Protein AF-A0A1H7JRL6-F1 (afdb_monomer_lite)

InterPro domains:
  IPR046493 Protein 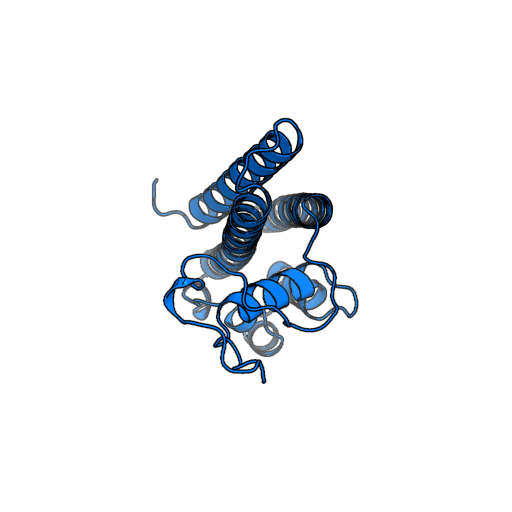of unknown function DUF6586 [PF20227] (1-172)

pLDDT: mean 85.77, std 17.77, range [39.66, 98.62]

Organism: NCBI:txid1429083

Foldseek 3Di:
DCDQLVNQLVVLLVQLVVLLVVLVVCVVPPDPCSVVSNVVSLLSNLVSLQSNLLSLLLNVCVLVVHPLSPPPGNPSRQDPVVCVVPPDPLSVVSNCLCPDPPHLNVVSRVVNVVVVDPDDDDPDDDDPPVVPPPDPPPDPDDDDRDDSVSSVVSSVVSVVSSVVVVVVSVVD

Sequence (172 aa):
MANEPYTRTNQKMYFAGLVLEQWRQSEAKPAPNQPALEQSLREAALFHLHGAALALGQEIASYYRLPIATADRVSSLVSKHNLEQHPGAELAELVEILYAEDSWLKALVTHYEALQRPVQPSALNKIDPAVQLIGRSSEQEDAAPLARETLSEWREQLKQLIMRLREGLNEW

Radius of gyration: 18.56 Å; chains: 1; bounding box: 61×32×49 Å

Secondary structure (DSSP, 8-state):
-TT-HHHHHHHHHHHHHHHHHHHHHHHHS--TTHHHHHHHHHHHHHHHHHHHHHHHHHHHHHHTT-GGGG-SSHHHHS-HHHHHHS--HHHHHHHHHHHSTT-HHHHHHHHHHHTTS-----------GGGTTS-----S-SPPPPPHHHHHHHHHHHHHHHHHHHHHHH--

Structure (mmCIF, N/CA/C/O backbone):
data_AF-A0A1H7JRL6-F1
#
_entry.id   AF-A0A1H7JRL6-F1
#
loop_
_atom_site.group_PDB
_atom_site.id
_atom_site.type_symbol
_atom_site.label_atom_id
_atom_site.label_alt_id
_atom_site.label_comp_id
_atom_site.label_asym_id
_atom_site.label_entity_id
_atom_site.label_seq_id
_atom_site.pdbx_PDB_ins_code
_atom_site.Cartn_x
_atom_site.Cartn_y
_atom_site.Cartn_z
_atom_site.occupancy
_atom_site.B_iso_or_equiv
_atom_site.auth_seq_id
_atom_site.auth_comp_id
_atom_site.auth_asym_id
_atom_site.auth_atom_id
_atom_site.pdbx_PDB_model_num
ATOM 1 N N . MET A 1 1 ? 16.024 17.332 -0.093 1.00 42.62 1 MET A N 1
ATOM 2 C CA . MET A 1 1 ? 15.812 16.039 0.593 1.00 42.62 1 MET A CA 1
ATOM 3 C C . MET A 1 1 ? 14.332 15.700 0.844 1.00 42.62 1 MET A C 1
ATOM 5 O O . MET A 1 1 ? 14.049 14.542 1.076 1.00 42.62 1 MET A O 1
ATOM 9 N N . ALA A 1 2 ? 13.364 16.632 0.761 1.00 46.91 2 ALA A N 1
ATOM 10 C CA . ALA A 1 2 ? 11.939 16.345 1.041 1.00 46.91 2 ALA A CA 1
ATOM 11 C C . ALA A 1 2 ? 11.106 15.785 -0.144 1.00 46.91 2 ALA A C 1
ATOM 13 O O . ALA A 1 2 ? 9.914 15.551 0.023 1.00 46.91 2 ALA A O 1
ATOM 14 N N . ASN A 1 3 ? 11.708 15.574 -1.323 1.00 53.50 3 ASN A N 1
ATOM 15 C CA . ASN A 1 3 ? 10.985 15.264 -2.569 1.00 53.50 3 ASN A CA 1
ATOM 16 C C . ASN A 1 3 ? 11.417 13.949 -3.238 1.00 53.50 3 ASN A C 1
ATOM 18 O O . ASN A 1 3 ? 11.058 13.711 -4.388 1.00 53.50 3 ASN A O 1
ATOM 22 N N . GLU A 1 4 ? 12.198 13.100 -2.569 1.00 67.69 4 GLU A N 1
ATOM 23 C CA . GLU A 1 4 ? 12.584 11.818 -3.164 1.00 67.69 4 GLU A CA 1
ATOM 24 C C . GLU A 1 4 ? 11.443 10.797 -3.008 1.00 67.69 4 GLU A C 1
ATOM 26 O O . GLU A 1 4 ? 10.914 10.658 -1.900 1.00 67.69 4 GLU A O 1
ATOM 31 N N . PRO A 1 5 ? 11.052 10.076 -4.078 1.00 65.31 5 PRO A N 1
ATOM 32 C CA . PRO A 1 5 ? 9.924 9.139 -4.063 1.00 65.31 5 PRO A CA 1
ATOM 33 C C . PRO A 1 5 ? 9.951 8.143 -2.892 1.00 65.31 5 PRO A C 1
ATOM 35 O O . PRO A 1 5 ? 8.926 7.923 -2.243 1.00 65.31 5 PRO A O 1
ATOM 38 N N . TYR A 1 6 ? 11.139 7.654 -2.520 1.00 79.06 6 TYR A N 1
ATOM 39 C CA . TYR A 1 6 ? 11.320 6.731 -1.395 1.00 79.06 6 TYR A CA 1
ATOM 40 C C . TYR A 1 6 ? 10.897 7.310 -0.037 1.00 79.06 6 TYR A C 1
ATOM 42 O O . TYR A 1 6 ? 10.460 6.575 0.858 1.00 79.06 6 TYR A O 1
ATOM 50 N N . THR A 1 7 ? 10.981 8.636 0.125 1.00 84.75 7 THR A N 1
ATOM 51 C CA . THR A 1 7 ? 10.567 9.335 1.349 1.00 84.75 7 THR A CA 1
ATOM 52 C C . THR A 1 7 ? 9.060 9.206 1.547 1.00 84.75 7 THR A C 1
ATOM 54 O O . THR A 1 7 ? 8.596 9.027 2.676 1.00 84.75 7 THR A O 1
ATOM 57 N N . ARG A 1 8 ? 8.280 9.216 0.458 1.00 93.25 8 ARG A N 1
ATOM 58 C CA . ARG A 1 8 ? 6.820 9.095 0.522 1.00 93.25 8 ARG A CA 1
ATOM 59 C C . ARG A 1 8 ? 6.376 7.675 0.861 1.00 93.25 8 ARG A C 1
ATOM 61 O O . ARG A 1 8 ? 5.493 7.518 1.708 1.00 93.25 8 ARG A O 1
ATOM 68 N N . THR A 1 9 ? 7.023 6.661 0.286 1.00 96.00 9 THR A N 1
ATOM 69 C CA . THR A 1 9 ? 6.814 5.248 0.647 1.00 96.00 9 THR A CA 1
ATOM 70 C C . THR A 1 9 ? 7.048 5.039 2.146 1.00 96.00 9 THR A C 1
ATOM 72 O O . THR A 1 9 ? 6.171 4.544 2.857 1.00 96.00 9 THR A O 1
ATOM 75 N N . ASN A 1 10 ? 8.183 5.521 2.665 1.00 95.69 10 ASN A N 1
ATOM 76 C CA . ASN A 1 10 ? 8.537 5.390 4.081 1.00 95.69 10 ASN A CA 1
ATOM 77 C C . ASN A 1 10 ? 7.555 6.129 5.000 1.00 95.69 10 ASN A C 1
ATOM 79 O O . ASN A 1 10 ? 7.121 5.583 6.015 1.00 95.69 10 ASN A O 1
ATOM 83 N N . GLN A 1 11 ? 7.163 7.352 4.634 1.00 96.81 11 GLN A N 1
ATOM 84 C CA . GLN A 1 11 ? 6.199 8.139 5.400 1.00 96.81 11 GLN A CA 1
ATOM 85 C C . GLN A 1 11 ? 4.843 7.427 5.508 1.00 96.81 11 GLN A C 1
ATOM 87 O O . GLN A 1 11 ? 4.264 7.357 6.593 1.00 96.81 11 GLN A O 1
ATOM 92 N N . LYS A 1 12 ? 4.336 6.864 4.404 1.00 97.88 12 LYS A N 1
ATOM 93 C CA . LYS A 1 12 ? 3.066 6.125 4.403 1.00 97.88 12 LYS A CA 1
ATOM 94 C C . LYS A 1 12 ? 3.143 4.851 5.248 1.00 97.88 12 LYS A C 1
ATOM 96 O O . LYS A 1 12 ? 2.229 4.608 6.035 1.00 97.88 12 LYS A O 1
ATOM 101 N N . MET A 1 13 ? 4.252 4.113 5.177 1.00 98.06 13 MET A N 1
ATOM 102 C CA . MET A 1 13 ? 4.496 2.943 6.034 1.00 98.06 13 MET A CA 1
ATOM 103 C C . MET A 1 13 ? 4.567 3.291 7.525 1.00 98.06 13 MET A C 1
ATOM 105 O O . MET A 1 13 ? 4.069 2.535 8.369 1.00 98.06 13 MET A O 1
ATOM 109 N N . TYR A 1 14 ? 5.167 4.437 7.854 1.00 98.19 14 TYR A N 1
ATOM 110 C CA . TYR A 1 14 ? 5.219 4.952 9.218 1.00 98.19 14 TYR A CA 1
ATOM 111 C C . TYR A 1 14 ? 3.819 5.306 9.734 1.00 98.19 14 TYR A C 1
ATOM 113 O O . TYR A 1 14 ? 3.416 4.816 10.788 1.00 98.19 14 TYR A O 1
ATOM 121 N N . PHE A 1 15 ? 3.037 6.070 8.965 1.00 98.62 15 PHE A N 1
ATOM 122 C CA . PHE A 1 15 ? 1.673 6.445 9.353 1.00 98.62 15 PHE A CA 1
ATOM 123 C C . PHE A 1 15 ? 0.732 5.244 9.477 1.00 98.62 15 PHE A C 1
ATOM 125 O O . PHE A 1 15 ? -0.030 5.182 10.438 1.00 98.62 15 PHE A O 1
ATOM 132 N N . ALA A 1 16 ? 0.834 4.250 8.588 1.00 98.62 16 ALA A N 1
ATOM 133 C CA . ALA A 1 16 ? 0.093 2.998 8.741 1.00 98.62 16 ALA A CA 1
ATOM 134 C C . ALA A 1 16 ? 0.410 2.313 10.084 1.00 98.62 16 ALA A C 1
ATOM 136 O O . ALA A 1 16 ? -0.491 1.828 10.762 1.00 98.62 16 ALA A O 1
ATOM 137 N N . GLY A 1 17 ? 1.682 2.321 10.501 1.00 98.38 17 GLY A N 1
ATOM 138 C CA . GLY A 1 17 ? 2.096 1.790 11.801 1.00 98.38 17 GLY A CA 1
ATOM 139 C C . GLY A 1 17 ? 1.503 2.558 12.984 1.00 98.38 17 GLY A C 1
ATOM 140 O O . GLY A 1 17 ? 1.016 1.935 13.922 1.00 98.38 17 GLY A O 1
ATOM 141 N N . LEU A 1 18 ? 1.493 3.895 12.926 1.00 98.62 18 LEU A N 1
ATOM 142 C CA . LEU A 1 18 ? 0.889 4.726 13.975 1.00 98.62 18 LEU A CA 1
ATOM 143 C C . LEU A 1 18 ? -0.606 4.441 14.147 1.00 98.62 18 LEU A C 1
ATOM 145 O O . LEU A 1 18 ? -1.070 4.297 15.274 1.00 98.62 18 LEU A O 1
ATOM 149 N N . VAL A 1 19 ? -1.351 4.339 13.044 1.00 98.44 19 VAL A N 1
ATOM 150 C CA . VAL A 1 19 ? -2.797 4.081 13.087 1.00 98.44 19 VAL A CA 1
ATOM 151 C C . VAL A 1 19 ? -3.101 2.688 13.641 1.00 98.44 19 VAL A C 1
ATOM 153 O O . VAL A 1 19 ? -3.970 2.549 14.498 1.00 98.44 19 VAL A O 1
ATOM 156 N N . LEU A 1 20 ? -2.365 1.658 13.209 1.00 98.38 20 LEU A N 1
ATOM 157 C CA . LEU A 1 20 ? -2.549 0.294 13.722 1.00 98.38 20 LEU A CA 1
ATOM 158 C C . LEU A 1 20 ? -2.228 0.185 15.217 1.00 98.38 20 LEU A C 1
ATOM 160 O O . LEU A 1 20 ? -2.900 -0.549 15.940 1.00 98.38 20 LEU A O 1
ATOM 164 N N . GLU A 1 21 ? -1.232 0.933 15.690 1.00 98.00 21 GLU A N 1
ATOM 165 C CA . GLU A 1 21 ? -0.907 1.002 17.113 1.00 98.00 21 GLU A CA 1
ATOM 166 C C . GLU A 1 21 ? -1.999 1.729 17.911 1.00 98.00 21 GLU A C 1
ATOM 168 O O . GLU A 1 21 ? -2.394 1.256 18.974 1.00 98.00 21 GLU A O 1
ATOM 173 N N . GLN A 1 22 ? -2.552 2.827 17.387 1.00 97.00 22 GLN A N 1
ATOM 174 C CA . GLN A 1 22 ? -3.697 3.505 18.008 1.00 97.00 22 GLN A CA 1
ATOM 175 C C . GLN A 1 22 ? -4.926 2.594 18.095 1.00 97.00 22 GLN A C 1
ATOM 177 O O . GLN A 1 22 ? -5.602 2.584 19.121 1.00 97.00 22 GLN A O 1
ATOM 182 N N . TRP A 1 23 ? -5.181 1.786 17.064 1.00 97.00 23 TRP A N 1
ATOM 183 C CA . TRP A 1 23 ? -6.263 0.800 17.079 1.00 97.00 23 TRP A CA 1
ATOM 184 C C . TRP A 1 23 ? -6.026 -0.277 18.140 1.00 97.00 23 TRP A C 1
ATOM 186 O O . TRP A 1 23 ? -6.886 -0.535 18.976 1.00 97.00 23 TRP A O 1
ATOM 196 N N . ARG A 1 24 ? -4.814 -0.826 18.224 1.00 96.38 24 ARG A N 1
ATOM 197 C CA . ARG A 1 24 ? -4.468 -1.781 19.287 1.00 96.38 24 ARG A CA 1
ATOM 198 C C . ARG A 1 24 ? -4.688 -1.191 20.690 1.00 96.38 24 ARG A C 1
ATOM 200 O O . ARG A 1 24 ? -5.100 -1.888 21.614 1.00 96.38 24 ARG A O 1
ATOM 207 N N . GLN A 1 25 ? -4.402 0.099 20.873 1.00 94.56 25 GLN A N 1
ATOM 208 C CA . GLN A 1 25 ? -4.621 0.791 22.144 1.00 94.56 25 GLN A CA 1
ATOM 209 C C . GLN A 1 25 ? -6.107 1.034 22.441 1.00 94.56 25 GLN A C 1
ATOM 211 O O . GLN A 1 25 ? -6.500 0.933 23.606 1.00 94.56 25 GLN A O 1
ATOM 216 N N . SER A 1 26 ? -6.930 1.331 21.428 1.00 92.88 26 SER A N 1
ATOM 217 C CA . SER A 1 26 ? -8.375 1.511 21.612 1.00 92.88 26 SER A CA 1
ATOM 218 C C . SER A 1 26 ? -9.073 0.205 21.985 1.00 92.88 26 SER A C 1
ATOM 220 O O . SER A 1 26 ? -10.019 0.226 22.766 1.00 92.88 26 SER A O 1
ATOM 222 N N . GLU A 1 27 ? -8.591 -0.941 21.502 1.00 91.56 27 GLU A N 1
ATOM 223 C CA . GLU A 1 27 ? -9.083 -2.267 2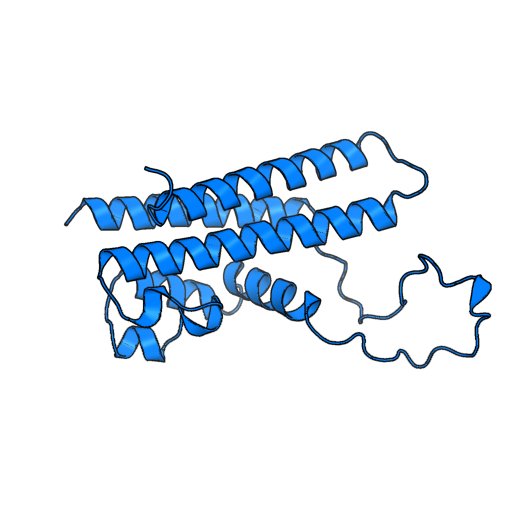1.912 1.00 91.56 27 GLU A CA 1
ATOM 224 C C . GLU A 1 27 ? -8.817 -2.546 23.402 1.00 91.56 27 GLU A C 1
ATOM 226 O O . GLU A 1 27 ? -9.649 -3.130 24.094 1.00 91.56 27 GLU A O 1
ATOM 231 N N . ALA A 1 28 ? -7.681 -2.080 23.932 1.00 90.31 28 ALA A N 1
ATOM 232 C CA . ALA A 1 28 ? -7.310 -2.276 25.335 1.00 90.31 28 ALA A CA 1
ATOM 233 C C . ALA A 1 28 ? -8.076 -1.366 26.316 1.00 90.31 28 ALA A C 1
ATOM 235 O O . ALA A 1 28 ? -8.116 -1.650 27.515 1.00 90.31 28 ALA A O 1
ATOM 236 N N . LYS A 1 29 ? -8.648 -0.252 25.839 1.00 87.81 29 LYS A N 1
ATOM 237 C CA . LYS A 1 29 ? -9.401 0.718 26.653 1.00 87.81 29 LYS A CA 1
ATOM 238 C C . LYS A 1 29 ? -10.679 1.154 25.923 1.00 87.81 29 LYS A C 1
ATOM 240 O O . LYS A 1 29 ? -10.691 2.239 25.339 1.00 87.81 29 LYS A O 1
ATOM 245 N N . PRO A 1 30 ? -11.753 0.345 25.980 1.00 79.25 30 PRO A N 1
ATOM 246 C CA . PRO A 1 30 ? -12.979 0.629 25.247 1.00 79.25 30 PRO A CA 1
ATOM 247 C C . PRO A 1 30 ? -13.618 1.958 25.669 1.00 79.25 30 PRO A C 1
ATOM 249 O O . PRO A 1 30 ? -13.829 2.213 26.857 1.00 79.25 30 PRO A O 1
ATOM 252 N N . ALA A 1 31 ? -13.945 2.796 24.686 1.00 80.50 31 ALA A N 1
ATOM 253 C CA . ALA A 1 31 ? -14.643 4.068 24.880 1.00 80.50 31 ALA A CA 1
ATOM 254 C C . ALA A 1 31 ? -16.128 3.964 24.458 1.00 80.50 31 ALA A C 1
ATOM 256 O O . ALA A 1 31 ? -16.484 3.071 23.692 1.00 80.50 31 ALA A O 1
ATOM 257 N N . PRO A 1 32 ? -17.016 4.894 24.867 1.00 79.31 32 PRO A N 1
ATOM 258 C CA . PRO A 1 32 ? -18.435 4.864 24.477 1.00 79.31 32 PRO A CA 1
ATOM 259 C C . PRO A 1 32 ? -18.678 4.839 22.956 1.00 79.31 32 PRO A C 1
ATOM 261 O O . PRO A 1 32 ? -19.652 4.255 22.496 1.00 79.31 32 PRO A O 1
ATOM 264 N N . ASN A 1 33 ? -17.762 5.420 22.171 1.00 83.75 33 ASN A N 1
ATOM 265 C CA . ASN A 1 33 ? -17.829 5.478 20.705 1.00 83.75 33 ASN A CA 1
ATOM 266 C C . ASN A 1 33 ? -16.916 4.441 20.019 1.00 83.75 33 ASN A C 1
ATOM 268 O O . ASN A 1 33 ? -16.484 4.661 18.885 1.00 83.75 33 ASN A O 1
ATOM 272 N N . GLN A 1 34 ? -16.608 3.326 20.694 1.00 86.00 34 GLN A N 1
ATOM 273 C CA . GLN A 1 34 ? -15.672 2.301 20.217 1.00 86.00 34 GLN A CA 1
ATOM 274 C C . GLN A 1 34 ? -15.909 1.865 18.755 1.00 86.00 34 GLN A C 1
ATOM 276 O O . GLN A 1 34 ? -14.949 1.893 17.987 1.00 86.00 34 GLN A O 1
ATOM 281 N N . PRO A 1 35 ? -17.143 1.561 18.297 1.00 87.25 35 PRO A N 1
ATOM 282 C CA . PRO A 1 35 ? -17.345 1.079 16.927 1.00 87.25 35 PRO A CA 1
ATOM 283 C C . PRO A 1 35 ? -17.023 2.127 15.851 1.00 87.25 35 PRO A C 1
ATOM 285 O O . PRO A 1 35 ? -16.527 1.786 14.779 1.00 87.25 35 PRO A O 1
ATOM 288 N N . ALA A 1 36 ? -17.301 3.406 16.125 1.00 87.38 36 ALA A N 1
ATOM 289 C CA . ALA A 1 36 ? -16.990 4.497 15.203 1.00 87.38 36 ALA A CA 1
ATOM 290 C C . ALA A 1 36 ? -15.480 4.783 15.164 1.00 87.38 36 ALA A C 1
ATOM 292 O O . ALA A 1 36 ? -14.930 5.069 14.102 1.00 87.38 36 ALA A O 1
ATOM 293 N N . LEU A 1 37 ? -14.808 4.665 16.314 1.00 90.62 37 LEU A N 1
ATOM 294 C CA . LEU A 1 37 ? -13.355 4.786 16.411 1.00 90.62 37 LEU A CA 1
ATOM 295 C C . LEU A 1 37 ? -12.638 3.643 15.677 1.00 90.62 37 LEU A C 1
ATOM 297 O O . LEU A 1 37 ? -11.709 3.892 14.921 1.00 90.62 37 LEU A O 1
ATOM 301 N N . GLU A 1 38 ? -13.084 2.399 15.844 1.00 91.88 38 GLU A N 1
ATOM 302 C CA . GLU A 1 38 ? -12.520 1.253 15.120 1.00 91.88 38 GLU A CA 1
ATOM 303 C C . GLU A 1 38 ? -12.700 1.392 13.607 1.00 91.88 38 GLU A C 1
ATOM 305 O O . GLU A 1 38 ? -11.766 1.138 12.848 1.00 91.88 38 GLU A O 1
ATOM 310 N N . GLN A 1 39 ? -13.877 1.836 13.151 1.00 93.06 39 GLN A N 1
ATOM 311 C CA . GLN A 1 39 ? -14.112 2.063 11.727 1.00 93.06 39 GLN A CA 1
ATOM 312 C C . GLN A 1 39 ? -13.205 3.163 11.161 1.00 93.06 39 GLN A C 1
ATOM 314 O O . GLN A 1 39 ? -12.619 2.969 10.097 1.00 93.06 39 GLN A O 1
ATOM 319 N N . SER A 1 40 ? -13.035 4.286 11.866 1.00 94.62 40 SER A N 1
ATOM 320 C CA . SER A 1 40 ? -12.172 5.371 11.384 1.00 94.62 40 SER A CA 1
ATOM 321 C C . SER A 1 40 ? -10.697 4.962 11.335 1.00 94.62 40 SER A C 1
ATOM 323 O O . SER A 1 40 ? -10.000 5.273 10.369 1.00 94.62 40 SER A O 1
ATOM 325 N N . LEU A 1 41 ? -10.224 4.202 12.328 1.00 97.06 41 LEU A N 1
ATOM 326 C CA . LEU A 1 41 ? -8.860 3.671 12.353 1.00 97.06 41 LEU A CA 1
ATOM 327 C C . LEU A 1 41 ? -8.640 2.619 11.258 1.00 97.06 41 LEU A C 1
ATOM 329 O O . LEU A 1 41 ? -7.586 2.616 10.620 1.00 97.06 41 LEU A O 1
ATOM 333 N N . ARG A 1 42 ? -9.640 1.778 10.973 1.00 96.75 42 ARG A N 1
ATOM 334 C CA . ARG A 1 42 ? -9.613 0.828 9.852 1.00 96.75 42 ARG A CA 1
ATOM 335 C C . ARG A 1 42 ? -9.449 1.535 8.511 1.00 96.75 42 ARG A C 1
ATOM 337 O O . ARG A 1 42 ? -8.565 1.177 7.733 1.00 96.75 42 ARG A O 1
ATOM 344 N N . GLU A 1 43 ? -10.271 2.544 8.247 1.00 97.31 43 GLU A N 1
ATOM 345 C CA . GLU A 1 43 ? -10.206 3.321 7.006 1.00 97.31 43 GLU A CA 1
ATOM 346 C C . GLU A 1 43 ? -8.882 4.080 6.877 1.00 97.31 43 GLU A C 1
ATOM 348 O O . GLU A 1 43 ? -8.257 4.062 5.815 1.00 97.31 43 GLU A O 1
ATOM 353 N N . ALA A 1 44 ? -8.396 4.682 7.967 1.00 98.19 44 ALA A N 1
ATOM 354 C CA . ALA A 1 44 ? -7.107 5.363 7.984 1.00 98.19 44 ALA A CA 1
ATOM 355 C C . ALA A 1 44 ? -5.938 4.397 7.712 1.00 98.19 44 ALA A C 1
ATOM 357 O O . ALA A 1 44 ? -5.035 4.720 6.934 1.00 98.19 44 ALA A O 1
ATOM 358 N N . ALA A 1 45 ? -5.960 3.193 8.291 1.00 98.38 45 ALA A N 1
ATOM 359 C CA . ALA A 1 45 ? -4.945 2.173 8.042 1.00 98.38 45 ALA A CA 1
ATOM 360 C C . ALA A 1 45 ? -4.951 1.731 6.569 1.00 98.38 45 ALA A C 1
ATOM 362 O O . ALA A 1 45 ? -3.895 1.737 5.932 1.00 98.38 45 ALA A O 1
ATOM 363 N N . LEU A 1 46 ? -6.129 1.444 5.998 1.00 97.62 46 LEU A N 1
ATOM 364 C CA . LEU A 1 46 ? -6.288 1.141 4.569 1.00 97.62 46 LEU A CA 1
ATOM 365 C C . LEU A 1 46 ? -5.756 2.271 3.681 1.00 97.62 46 LEU A C 1
ATOM 367 O O . LEU A 1 46 ? -4.986 2.016 2.756 1.00 97.62 46 LEU A O 1
ATOM 371 N N . PHE A 1 47 ? -6.103 3.524 3.986 1.00 97.88 47 PHE A N 1
ATOM 372 C CA . PHE A 1 47 ? -5.630 4.696 3.248 1.00 97.88 47 PHE A CA 1
ATOM 373 C C . PHE A 1 47 ? -4.101 4.817 3.254 1.00 97.88 47 PHE A C 1
ATOM 375 O O . PHE A 1 47 ? -3.485 5.116 2.224 1.00 97.88 47 PHE A O 1
ATOM 382 N N . HIS A 1 48 ? -3.461 4.597 4.403 1.00 98.50 48 HIS A N 1
ATOM 383 C CA . HIS A 1 48 ? -2.008 4.679 4.497 1.00 98.50 48 HIS A CA 1
ATOM 384 C C . HIS A 1 48 ? -1.307 3.501 3.813 1.00 98.50 48 HIS A C 1
ATOM 386 O O . HIS A 1 48 ? -0.319 3.740 3.120 1.00 98.50 48 HIS A O 1
ATOM 392 N N . LEU A 1 49 ? -1.830 2.277 3.931 1.00 98.44 49 LEU A N 1
ATOM 393 C CA . LEU A 1 49 ? -1.277 1.097 3.258 1.00 98.44 49 LEU A CA 1
ATOM 394 C C . LEU A 1 49 ? -1.421 1.178 1.738 1.00 98.44 49 LEU A C 1
ATOM 396 O O . LEU A 1 49 ? -0.433 1.011 1.024 1.00 98.44 49 LEU A O 1
ATOM 400 N N . HIS A 1 50 ? -2.606 1.529 1.234 1.00 97.94 50 HIS A N 1
ATOM 401 C CA . HIS A 1 50 ? -2.803 1.775 -0.195 1.00 97.94 50 HIS A CA 1
ATOM 402 C C . HIS A 1 50 ? -1.879 2.900 -0.688 1.00 97.94 50 HIS A C 1
ATOM 404 O O . HIS A 1 50 ? -1.237 2.787 -1.730 1.00 97.94 50 HIS A O 1
ATOM 410 N N . GLY A 1 51 ? -1.749 3.978 0.093 1.00 97.56 51 GLY A N 1
ATOM 411 C CA . GLY A 1 51 ? -0.832 5.071 -0.217 1.00 97.56 51 GLY A CA 1
ATOM 412 C C . GLY A 1 51 ? 0.643 4.656 -0.258 1.00 97.56 51 GLY A C 1
ATOM 413 O O . GLY A 1 51 ? 1.390 5.215 -1.056 1.00 97.56 51 GLY A O 1
ATOM 414 N N . ALA A 1 52 ? 1.066 3.701 0.574 1.00 98.06 52 ALA A N 1
ATOM 415 C CA . ALA A 1 52 ? 2.418 3.145 0.539 1.00 98.06 52 ALA A CA 1
ATOM 416 C C . ALA A 1 52 ? 2.640 2.274 -0.706 1.00 98.06 52 ALA A C 1
ATOM 418 O O . ALA A 1 52 ? 3.672 2.421 -1.354 1.00 98.06 52 ALA A O 1
ATOM 419 N N . ALA A 1 53 ? 1.666 1.439 -1.085 1.00 98.00 53 ALA A N 1
ATOM 420 C CA . ALA A 1 53 ? 1.735 0.640 -2.310 1.00 98.00 53 ALA A CA 1
ATOM 421 C C . ALA A 1 53 ? 1.807 1.521 -3.572 1.00 98.00 53 ALA A C 1
ATOM 423 O O . ALA A 1 53 ? 2.631 1.281 -4.453 1.00 98.00 53 ALA A O 1
ATOM 424 N N . LEU A 1 54 ? 1.003 2.591 -3.633 1.00 97.56 54 LEU A N 1
ATOM 425 C CA . LEU A 1 54 ? 1.073 3.572 -4.719 1.00 97.56 54 LEU A CA 1
ATOM 426 C C . LEU A 1 54 ? 2.442 4.256 -4.768 1.00 97.56 54 LEU A C 1
ATOM 428 O O . LEU A 1 54 ? 3.050 4.330 -5.831 1.00 97.56 54 LEU A O 1
ATOM 432 N N . ALA A 1 55 ? 2.932 4.738 -3.622 1.00 96.75 55 ALA A N 1
ATOM 433 C CA . ALA A 1 55 ? 4.221 5.415 -3.547 1.00 96.75 55 ALA A CA 1
ATOM 434 C C . ALA A 1 55 ? 5.385 4.498 -3.956 1.00 96.75 55 ALA A C 1
ATOM 436 O O . ALA A 1 55 ? 6.278 4.957 -4.657 1.00 96.75 55 ALA A O 1
ATOM 437 N N . LEU A 1 56 ? 5.337 3.208 -3.605 1.00 96.94 56 LEU A N 1
ATOM 438 C CA . LEU A 1 56 ? 6.313 2.210 -4.050 1.00 96.94 56 LEU A CA 1
ATOM 439 C C . LEU A 1 56 ? 6.301 2.045 -5.576 1.00 96.94 56 LEU A C 1
ATOM 441 O O . LEU A 1 56 ? 7.352 2.076 -6.208 1.00 96.94 56 LEU A O 1
ATOM 445 N N . GLY A 1 57 ? 5.117 1.925 -6.183 1.00 96.00 57 GLY A N 1
ATOM 446 C CA . GLY A 1 57 ? 4.996 1.871 -7.640 1.00 96.00 57 GLY A CA 1
ATOM 447 C C . GLY A 1 57 ? 5.555 3.128 -8.317 1.00 96.00 57 GLY A C 1
ATOM 448 O O . GLY A 1 57 ? 6.289 3.036 -9.300 1.00 96.00 57 GLY A O 1
ATOM 449 N N . GLN A 1 58 ? 5.256 4.307 -7.764 1.00 95.75 58 GLN A N 1
ATOM 450 C CA . GLN A 1 58 ? 5.781 5.589 -8.247 1.00 95.75 58 GLN A CA 1
ATOM 451 C C . GLN A 1 58 ? 7.300 5.686 -8.071 1.00 95.75 58 GLN A C 1
ATOM 453 O O . GLN A 1 58 ? 7.976 6.238 -8.934 1.00 95.75 58 GLN A O 1
ATOM 458 N N . GLU A 1 59 ? 7.840 5.156 -6.976 1.00 94.81 59 GLU A N 1
ATOM 459 C CA . GLU A 1 59 ? 9.273 5.083 -6.688 1.00 94.81 59 GLU A CA 1
ATOM 460 C C . GLU A 1 59 ? 10.004 4.239 -7.737 1.00 94.81 59 GLU A C 1
ATOM 462 O O . GLU A 1 59 ? 10.940 4.743 -8.355 1.00 94.81 59 GLU A O 1
ATOM 467 N N . ILE A 1 60 ? 9.520 3.026 -8.019 1.00 94.12 60 ILE A N 1
ATOM 468 C CA . ILE A 1 60 ? 10.070 2.135 -9.056 1.00 94.12 60 ILE A CA 1
ATOM 469 C C . ILE A 1 60 ? 9.978 2.793 -10.435 1.00 94.12 60 ILE A C 1
ATOM 471 O O . ILE A 1 60 ? 10.967 2.892 -11.160 1.00 94.12 60 ILE A O 1
ATOM 475 N N . ALA A 1 61 ? 8.805 3.317 -10.791 1.00 94.38 61 ALA A N 1
ATOM 476 C CA . ALA A 1 61 ? 8.619 4.004 -12.062 1.00 94.38 61 ALA A CA 1
ATOM 477 C C . ALA A 1 61 ? 9.527 5.239 -12.190 1.00 94.38 61 ALA A C 1
ATOM 479 O O . ALA A 1 61 ? 10.067 5.492 -13.263 1.00 94.38 61 ALA A O 1
ATOM 480 N N . SER A 1 62 ? 9.737 5.991 -11.105 1.00 93.56 62 SER A N 1
ATOM 481 C CA . SER A 1 62 ? 10.642 7.147 -11.085 1.00 93.56 62 SER A CA 1
ATOM 482 C C . SER A 1 62 ? 12.100 6.736 -11.254 1.00 93.56 62 SER A C 1
ATOM 484 O O . SER A 1 62 ? 12.828 7.409 -11.984 1.00 93.56 62 SER A O 1
ATOM 486 N N . TYR A 1 63 ? 12.518 5.637 -10.619 1.00 92.88 63 TYR A N 1
ATOM 487 C CA . TYR A 1 63 ? 13.869 5.087 -10.748 1.00 92.88 63 TYR A CA 1
ATOM 488 C C . TYR A 1 63 ? 14.198 4.792 -12.219 1.00 92.88 63 TYR A C 1
ATOM 490 O O . TYR A 1 63 ? 15.195 5.285 -12.747 1.00 92.88 63 TYR A O 1
ATOM 498 N N . TYR A 1 64 ? 13.286 4.117 -12.924 1.00 92.56 64 TYR A N 1
ATOM 499 C CA . TYR A 1 64 ? 13.412 3.828 -14.358 1.00 92.56 64 TYR A CA 1
ATOM 500 C C . TYR A 1 64 ? 12.977 4.982 -15.282 1.00 92.56 64 TYR A C 1
ATOM 502 O O . TYR A 1 64 ? 12.964 4.824 -16.502 1.00 92.56 64 TYR A O 1
ATOM 510 N N . ARG A 1 65 ? 12.631 6.156 -14.730 1.00 93.12 65 ARG A N 1
ATOM 511 C CA . ARG A 1 65 ? 12.157 7.350 -15.465 1.00 93.12 65 ARG A CA 1
ATOM 512 C C . ARG A 1 65 ? 10.962 7.076 -16.388 1.00 93.12 65 ARG A C 1
ATOM 514 O O . ARG A 1 65 ? 10.841 7.671 -17.460 1.00 93.12 65 ARG A O 1
ATOM 521 N N . LEU A 1 66 ? 10.078 6.177 -15.972 1.00 93.31 66 LEU A N 1
ATOM 522 C CA . LEU A 1 66 ? 8.886 5.805 -16.721 1.00 93.31 66 LEU A CA 1
ATOM 523 C C . LEU A 1 66 ? 7.821 6.911 -16.633 1.00 93.31 66 LEU A C 1
ATOM 525 O O . LEU A 1 66 ? 7.644 7.520 -15.573 1.00 93.31 66 LEU A O 1
ATOM 529 N N . PRO A 1 67 ? 7.034 7.135 -17.701 1.00 91.31 67 PRO A N 1
ATOM 530 C CA . PRO A 1 67 ? 5.973 8.146 -17.703 1.00 91.31 67 PRO A CA 1
ATOM 531 C C . PRO A 1 67 ? 4.855 7.841 -16.693 1.00 91.31 67 PRO A C 1
ATOM 533 O O . PRO A 1 67 ? 4.169 8.752 -16.238 1.00 91.31 67 PRO A O 1
ATOM 536 N N . ILE A 1 68 ? 4.700 6.573 -16.295 1.00 91.69 68 ILE A N 1
ATOM 537 C CA . ILE A 1 68 ? 3.696 6.114 -15.323 1.00 91.69 68 ILE A CA 1
ATOM 538 C C . ILE A 1 68 ? 4.009 6.512 -13.868 1.00 91.69 68 ILE A C 1
ATOM 540 O O . ILE A 1 68 ? 3.191 6.273 -12.982 1.00 91.69 68 ILE A O 1
ATOM 544 N N . ALA A 1 69 ? 5.156 7.150 -13.601 1.00 92.50 69 ALA A N 1
ATOM 545 C CA . ALA A 1 69 ? 5.557 7.589 -12.260 1.00 92.50 69 ALA A CA 1
ATOM 546 C C . ALA A 1 69 ? 4.612 8.629 -11.627 1.00 92.50 69 ALA A C 1
ATOM 548 O O . ALA A 1 69 ? 4.635 8.832 -10.416 1.00 92.50 69 ALA A O 1
ATOM 549 N N . THR A 1 70 ? 3.772 9.286 -12.429 1.00 90.50 70 THR A N 1
ATOM 550 C CA . THR A 1 70 ? 2.796 10.291 -11.979 1.00 90.50 70 THR A CA 1
ATOM 551 C C . THR A 1 70 ? 1.386 9.733 -11.786 1.00 90.50 70 THR A C 1
ATOM 553 O O . THR A 1 70 ? 0.477 10.496 -11.458 1.00 90.50 70 THR A O 1
ATOM 556 N N . ALA A 1 71 ? 1.185 8.423 -11.969 1.00 92.44 71 ALA A N 1
ATOM 557 C CA . ALA A 1 71 ? -0.120 7.793 -11.802 1.00 92.44 71 ALA A CA 1
ATOM 558 C C . ALA A 1 71 ? -0.677 8.002 -10.383 1.00 92.44 71 ALA A C 1
ATOM 560 O O . ALA A 1 71 ? 0.057 7.986 -9.395 1.00 92.44 71 ALA A O 1
ATOM 561 N N . ASP A 1 72 ? -1.992 8.173 -10.281 1.00 92.25 72 ASP A N 1
ATOM 562 C CA . ASP A 1 72 ? -2.716 8.495 -9.046 1.00 92.25 72 ASP A CA 1
ATOM 563 C C . ASP A 1 72 ? -3.378 7.274 -8.383 1.00 92.25 72 ASP A C 1
ATOM 565 O O . ASP A 1 72 ? -3.880 7.365 -7.260 1.00 92.25 72 ASP A O 1
ATOM 569 N N . ARG A 1 73 ? -3.363 6.119 -9.058 1.00 91.81 73 ARG A N 1
ATOM 570 C CA . ARG A 1 73 ? -3.971 4.862 -8.604 1.00 91.81 73 ARG A CA 1
ATOM 571 C C . ARG A 1 73 ? -3.016 3.694 -8.784 1.00 91.81 73 ARG A C 1
ATOM 573 O O . ARG A 1 73 ? -2.330 3.602 -9.801 1.00 91.81 73 ARG A O 1
ATOM 580 N N . VAL A 1 74 ? -3.036 2.763 -7.826 1.00 94.00 74 VAL A N 1
ATOM 581 C CA . VAL A 1 74 ? -2.240 1.527 -7.896 1.00 94.00 74 VAL A CA 1
ATOM 582 C C . VAL A 1 74 ? -2.625 0.724 -9.135 1.00 94.00 74 VAL A C 1
ATOM 584 O O . VAL A 1 74 ? -1.743 0.326 -9.882 1.00 94.00 74 VAL A O 1
ATOM 587 N N . SER A 1 75 ? -3.923 0.567 -9.401 1.00 88.81 75 SER A N 1
ATOM 588 C CA . SER A 1 75 ? -4.451 -0.167 -10.559 1.00 88.81 75 SER A CA 1
ATOM 589 C C . SER A 1 75 ? -4.083 0.459 -11.913 1.00 88.81 75 SER A C 1
ATOM 591 O O . SER A 1 75 ? -3.943 -0.260 -12.899 1.00 88.81 75 SER A O 1
ATOM 593 N N . SER A 1 76 ? -3.869 1.780 -11.969 1.00 90.62 76 SER A N 1
ATOM 594 C CA . SER A 1 76 ? -3.386 2.467 -13.177 1.00 90.62 76 SER A CA 1
ATOM 595 C C . SER A 1 76 ? -1.883 2.294 -13.398 1.00 90.62 76 SER A C 1
ATOM 597 O O . SER A 1 76 ? -1.439 2.327 -14.542 1.00 90.62 76 SER A O 1
ATOM 599 N N . LEU A 1 77 ? -1.095 2.143 -12.327 1.00 94.00 77 LEU A N 1
ATOM 600 C CA . LEU A 1 77 ? 0.364 1.999 -12.385 1.00 94.00 77 LEU A CA 1
ATOM 601 C C . LEU A 1 77 ? 0.775 0.533 -12.563 1.00 94.00 77 LEU A C 1
ATOM 603 O O . LEU A 1 77 ? 1.535 0.201 -13.470 1.00 94.00 77 LEU A O 1
ATOM 607 N N . VAL A 1 78 ? 0.244 -0.344 -11.717 1.00 94.94 78 VAL A N 1
ATOM 608 C CA . VAL A 1 78 ? 0.518 -1.780 -11.688 1.00 94.94 78 VAL A CA 1
ATOM 609 C C . VAL A 1 78 ? -0.521 -2.480 -12.558 1.00 94.94 78 VAL A C 1
ATOM 611 O O . VAL A 1 78 ? -1.604 -2.838 -12.103 1.00 94.94 78 VAL A O 1
ATOM 614 N N . SER A 1 79 ? -0.208 -2.647 -13.841 1.00 95.31 79 SER A N 1
ATOM 615 C CA . SER A 1 79 ? -1.094 -3.298 -14.806 1.00 95.31 79 SER A CA 1
ATOM 616 C C . SER A 1 79 ? -0.302 -4.146 -15.795 1.00 95.31 79 SER A C 1
ATOM 618 O O . SER A 1 79 ? 0.855 -3.850 -16.096 1.00 95.31 79 SER A O 1
ATOM 620 N N . LYS A 1 80 ? -0.944 -5.182 -16.349 1.00 94.62 80 LYS A N 1
ATOM 621 C CA . LYS A 1 80 ? -0.342 -6.011 -17.409 1.00 94.62 80 LYS A CA 1
ATOM 622 C C . LYS A 1 80 ? 0.062 -5.174 -18.626 1.00 94.62 80 LYS A C 1
ATOM 624 O O . LYS A 1 80 ? 1.136 -5.374 -19.171 1.00 94.62 80 LYS A O 1
ATOM 629 N N . HIS A 1 81 ? -0.754 -4.179 -18.980 1.00 94.88 81 HIS A N 1
ATOM 630 C CA . HIS A 1 81 ? -0.457 -3.257 -20.073 1.00 94.88 81 HIS A CA 1
ATOM 631 C C . HIS A 1 81 ? 0.840 -2.473 -19.836 1.00 94.88 81 HIS A C 1
ATOM 633 O O . HIS A 1 81 ? 1.707 -2.440 -20.703 1.00 94.88 81 HIS A O 1
ATOM 639 N N . ASN A 1 82 ? 1.011 -1.876 -18.653 1.00 94.69 82 ASN A N 1
ATOM 640 C CA . ASN A 1 82 ? 2.235 -1.131 -18.353 1.00 94.69 82 ASN A CA 1
ATOM 641 C C . ASN A 1 82 ? 3.461 -2.044 -18.291 1.00 94.69 82 ASN A C 1
ATOM 643 O O . ASN A 1 82 ? 4.534 -1.618 -18.699 1.00 94.69 82 ASN A O 1
ATOM 647 N N . LEU A 1 83 ? 3.306 -3.286 -17.823 1.00 95.88 83 LEU A N 1
ATOM 648 C CA . LEU A 1 83 ? 4.383 -4.275 -17.834 1.00 95.88 83 LEU A CA 1
ATOM 649 C C . LEU A 1 83 ? 4.815 -4.646 -19.261 1.00 95.88 83 LEU A C 1
ATOM 651 O O . LEU A 1 83 ? 6.006 -4.773 -19.523 1.00 95.88 83 LEU A O 1
ATOM 655 N N . GLU A 1 84 ? 3.870 -4.783 -20.191 1.00 96.00 84 GLU A N 1
ATOM 656 C CA . GLU A 1 84 ? 4.172 -5.021 -21.608 1.00 96.00 84 GLU A CA 1
ATOM 657 C C . GLU A 1 84 ? 4.916 -3.836 -22.245 1.00 96.00 84 GLU A C 1
ATOM 659 O O . GLU A 1 84 ? 5.834 -4.039 -23.036 1.00 96.00 84 GLU A O 1
ATOM 664 N N . GLN A 1 85 ? 4.538 -2.599 -21.900 1.00 94.81 85 GLN A N 1
ATOM 665 C CA . GLN A 1 85 ? 5.179 -1.382 -22.421 1.00 94.81 85 GLN A CA 1
ATOM 666 C C . GLN A 1 85 ? 6.535 -1.085 -21.767 1.00 94.81 85 GLN A C 1
ATOM 668 O O . GLN A 1 85 ? 7.431 -0.525 -22.403 1.00 94.81 85 GLN A O 1
ATOM 673 N N . HIS A 1 86 ? 6.687 -1.441 -20.494 1.00 93.25 86 HIS A N 1
ATOM 674 C CA . HIS A 1 86 ? 7.867 -1.168 -19.682 1.00 93.25 86 HIS A CA 1
ATOM 675 C C . HIS A 1 86 ? 8.288 -2.428 -18.911 1.00 93.25 86 HIS A C 1
ATOM 677 O O . HIS A 1 86 ? 8.060 -2.514 -17.701 1.00 93.25 86 HIS A O 1
ATOM 683 N N . PRO A 1 87 ? 8.901 -3.418 -19.588 1.00 92.50 87 PRO A N 1
ATOM 684 C CA . PRO A 1 87 ? 9.341 -4.639 -18.928 1.00 92.50 87 PRO A CA 1
ATOM 685 C C . PRO A 1 87 ? 10.390 -4.337 -17.852 1.00 92.50 87 PRO A C 1
ATOM 687 O O . PRO A 1 87 ? 11.397 -3.685 -18.123 1.00 92.50 87 PRO A O 1
ATOM 690 N N . GLY A 1 88 ? 10.161 -4.837 -16.641 1.00 92.12 88 GLY A N 1
ATOM 691 C CA . GLY A 1 88 ? 11.071 -4.708 -15.504 1.00 92.12 88 GLY A CA 1
ATOM 692 C C . GLY A 1 88 ? 10.701 -5.718 -14.424 1.00 92.12 88 GLY A C 1
ATOM 693 O O . GLY A 1 88 ? 9.518 -6.023 -14.259 1.00 92.12 88 GLY A O 1
ATOM 694 N N . ALA A 1 89 ? 11.696 -6.261 -13.721 1.00 94.19 89 ALA A N 1
ATOM 695 C CA . ALA A 1 89 ? 11.488 -7.341 -12.756 1.00 94.19 89 ALA A CA 1
ATOM 696 C C . ALA A 1 89 ? 10.588 -6.896 -11.591 1.00 94.19 89 ALA A C 1
ATOM 698 O O . ALA A 1 89 ? 9.661 -7.602 -11.206 1.00 94.19 89 ALA A O 1
ATOM 699 N N . GLU A 1 90 ? 10.788 -5.676 -11.106 1.00 95.44 90 GLU A N 1
ATOM 700 C CA . GLU A 1 90 ? 10.069 -5.087 -9.980 1.00 95.44 90 GLU A CA 1
ATOM 701 C C . GLU A 1 90 ? 8.602 -4.815 -10.336 1.00 95.44 90 GLU A C 1
ATOM 703 O O . GLU A 1 90 ? 7.696 -5.081 -9.545 1.00 95.44 90 GLU A O 1
ATOM 708 N N . LEU A 1 91 ? 8.344 -4.309 -11.550 1.00 94.94 91 LEU A N 1
ATOM 709 C CA . LEU A 1 91 ? 6.978 -4.113 -12.040 1.00 94.94 91 LEU A CA 1
ATOM 710 C C . LEU A 1 91 ? 6.292 -5.456 -12.318 1.00 94.94 91 LEU A C 1
ATOM 712 O O . LEU A 1 91 ? 5.102 -5.594 -12.033 1.00 94.94 91 LEU A O 1
ATOM 716 N N . ALA A 1 92 ? 7.029 -6.441 -12.841 1.00 96.44 92 ALA A N 1
ATOM 717 C CA . ALA A 1 92 ? 6.513 -7.786 -13.073 1.00 96.44 92 ALA A CA 1
ATOM 718 C C . ALA A 1 92 ? 6.050 -8.429 -11.765 1.00 96.44 92 ALA A C 1
ATOM 720 O O . ALA A 1 92 ? 4.925 -8.918 -11.700 1.00 96.44 92 ALA A O 1
ATOM 721 N N . GLU A 1 93 ? 6.866 -8.343 -10.715 1.00 97.00 93 GLU A N 1
ATOM 722 C CA . GLU A 1 93 ? 6.531 -8.869 -9.394 1.00 97.00 93 GLU A CA 1
ATOM 723 C C . GLU A 1 93 ? 5.292 -8.179 -8.800 1.00 97.00 93 GLU A C 1
ATOM 725 O O . GLU A 1 93 ? 4.382 -8.844 -8.302 1.00 97.00 93 GLU A O 1
ATOM 730 N N . LEU A 1 94 ? 5.194 -6.847 -8.898 1.00 96.62 94 LEU A N 1
ATOM 731 C CA . LEU A 1 94 ? 4.003 -6.120 -8.443 1.00 96.62 94 LEU A CA 1
ATOM 732 C C . LEU A 1 94 ? 2.734 -6.555 -9.185 1.00 96.62 94 LEU A C 1
ATOM 734 O O . LEU A 1 94 ? 1.680 -6.709 -8.563 1.00 96.62 94 LEU A O 1
ATOM 738 N N . VAL A 1 95 ? 2.823 -6.751 -10.503 1.00 97.00 95 VAL A N 1
ATOM 739 C CA . VAL A 1 95 ? 1.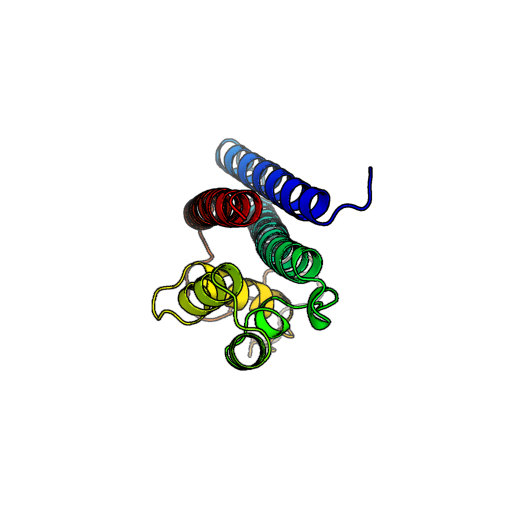708 -7.238 -11.323 1.00 97.00 95 VAL A CA 1
ATOM 740 C C . VAL A 1 95 ? 1.356 -8.676 -10.949 1.00 97.00 95 VAL A C 1
ATOM 742 O O . VAL A 1 95 ? 0.180 -8.984 -10.777 1.00 97.00 95 VAL A O 1
ATOM 745 N N . GLU A 1 96 ? 2.337 -9.553 -10.769 1.00 97.06 96 GLU A N 1
ATOM 746 C CA . GLU A 1 96 ? 2.099 -10.934 -10.348 1.00 97.06 96 GLU A CA 1
ATOM 747 C C . GLU A 1 96 ? 1.334 -10.982 -9.023 1.00 97.06 96 GLU A C 1
ATOM 749 O O . GLU A 1 96 ? 0.270 -11.602 -8.945 1.00 97.06 96 GLU A O 1
ATOM 754 N N . ILE A 1 97 ? 1.804 -10.238 -8.016 1.00 97.19 97 ILE A N 1
ATOM 755 C CA . ILE A 1 97 ? 1.126 -10.158 -6.723 1.00 97.19 97 ILE A CA 1
ATOM 756 C C . ILE A 1 97 ? -0.274 -9.574 -6.908 1.00 97.19 97 ILE A C 1
ATOM 758 O O . ILE A 1 97 ? -1.224 -10.158 -6.404 1.00 97.19 97 ILE A O 1
ATOM 762 N N . LEU A 1 98 ? -0.462 -8.457 -7.619 1.00 96.62 98 LEU A N 1
ATOM 763 C CA . LEU A 1 98 ? -1.779 -7.814 -7.744 1.00 96.62 98 LEU A CA 1
ATOM 764 C C . LEU A 1 98 ? -2.829 -8.699 -8.440 1.00 96.62 98 LEU A C 1
ATOM 766 O O . LEU A 1 98 ? -4.014 -8.604 -8.123 1.00 96.62 98 LEU A O 1
ATOM 770 N N . TYR A 1 99 ? -2.421 -9.542 -9.387 1.00 95.56 99 TYR A N 1
ATOM 771 C CA . TYR A 1 99 ? -3.349 -10.361 -10.172 1.00 95.56 99 TYR A CA 1
ATOM 772 C C . TYR A 1 99 ? -3.507 -11.801 -9.666 1.00 95.56 99 TYR A C 1
ATOM 774 O O . TYR A 1 99 ? -4.391 -12.499 -10.167 1.00 95.56 99 TYR A O 1
ATOM 782 N N . ALA A 1 100 ? -2.723 -12.240 -8.676 1.00 96.12 100 ALA A N 1
ATOM 783 C CA . ALA A 1 100 ? -2.922 -13.535 -8.029 1.00 96.12 100 ALA A CA 1
ATOM 784 C C . ALA A 1 100 ? -4.324 -13.646 -7.384 1.00 96.12 100 ALA A C 1
ATOM 786 O O . ALA A 1 100 ? -4.910 -12.647 -6.949 1.00 96.12 100 ALA A O 1
ATOM 787 N N . GLU A 1 101 ? -4.888 -14.861 -7.356 1.00 90.44 101 GLU A N 1
ATOM 788 C CA . GLU A 1 101 ? -6.255 -15.107 -6.864 1.00 90.44 101 GLU A CA 1
ATOM 789 C C . GLU A 1 101 ? -6.401 -14.704 -5.390 1.00 90.44 101 GLU A C 1
ATOM 791 O O . GLU A 1 101 ? -7.226 -13.837 -5.087 1.00 90.44 101 GLU A O 1
ATOM 796 N N . ASP A 1 102 ? -5.509 -15.213 -4.536 1.00 92.62 102 ASP A N 1
ATOM 797 C CA . ASP A 1 102 ? -5.454 -14.962 -3.089 1.00 92.62 102 ASP A CA 1
ATOM 798 C C . ASP A 1 102 ? -4.400 -13.906 -2.726 1.00 92.62 102 ASP A C 1
ATOM 800 O O . ASP A 1 102 ? -3.476 -14.120 -1.939 1.00 92.62 102 ASP A O 1
ATOM 804 N N . SER A 1 103 ? -4.512 -12.737 -3.353 1.00 96.19 103 SER A N 1
ATOM 805 C CA . SER A 1 103 ? -3.555 -11.649 -3.170 1.00 96.19 103 SER A CA 1
ATOM 806 C C . SER A 1 103 ? -3.966 -10.657 -2.089 1.00 96.19 103 SER A C 1
ATOM 808 O O . SER A 1 103 ? -5.005 -9.997 -2.175 1.00 96.19 103 SER A O 1
ATOM 810 N N . TRP A 1 104 ? -3.069 -10.447 -1.126 1.00 97.31 104 TRP A N 1
ATOM 811 C CA . TRP A 1 104 ? -3.195 -9.378 -0.137 1.00 97.31 104 TRP A CA 1
ATOM 812 C C . TRP A 1 104 ? -3.207 -7.983 -0.778 1.00 97.31 104 TRP A C 1
ATOM 814 O O . TRP A 1 104 ? -3.937 -7.102 -0.329 1.00 97.31 104 TRP A O 1
ATOM 824 N N . LEU A 1 105 ? -2.434 -7.772 -1.850 1.00 97.38 105 LEU A N 1
ATOM 825 C CA . LEU A 1 105 ? -2.353 -6.481 -2.532 1.00 97.38 105 LEU A CA 1
ATOM 826 C C . LEU A 1 105 ? -3.644 -6.202 -3.304 1.00 97.38 105 LEU A C 1
ATOM 828 O O . LEU A 1 105 ? -4.170 -5.090 -3.255 1.00 97.38 105 LEU A O 1
ATOM 832 N N . LYS A 1 106 ? -4.197 -7.229 -3.958 1.00 96.62 106 LYS A N 1
ATOM 833 C CA . LYS A 1 106 ? -5.513 -7.170 -4.604 1.00 96.62 106 LYS A CA 1
ATOM 834 C C . LYS A 1 106 ? -6.611 -6.859 -3.598 1.00 96.62 106 LYS A C 1
ATOM 836 O O . LYS A 1 106 ? -7.443 -5.989 -3.859 1.00 96.62 106 LYS A O 1
ATOM 841 N N . ALA A 1 107 ? -6.601 -7.532 -2.448 1.00 96.38 107 ALA A N 1
ATOM 842 C CA . ALA A 1 107 ? -7.551 -7.284 -1.372 1.00 96.38 107 ALA A CA 1
ATOM 843 C C . ALA A 1 107 ? -7.427 -5.844 -0.848 1.00 96.38 107 ALA A C 1
ATOM 845 O O . ALA A 1 107 ? -8.430 -5.136 -0.776 1.00 96.38 107 ALA A O 1
ATOM 846 N N . LEU A 1 108 ? -6.207 -5.367 -0.585 1.00 97.25 108 LEU A N 1
ATOM 847 C CA . LEU A 1 108 ? -5.940 -3.992 -0.158 1.00 97.25 108 LEU A CA 1
ATOM 848 C C . LEU A 1 108 ? -6.497 -2.957 -1.147 1.00 97.25 108 LEU A C 1
ATOM 850 O O . LEU A 1 108 ? -7.208 -2.041 -0.732 1.00 97.25 108 LEU A O 1
ATOM 854 N N . VAL A 1 109 ? -6.200 -3.102 -2.444 1.00 95.56 109 VAL A N 1
ATOM 855 C CA . VAL A 1 109 ? -6.702 -2.193 -3.490 1.00 95.56 109 VAL A CA 1
ATOM 856 C C . VAL A 1 109 ? -8.227 -2.242 -3.559 1.00 95.56 109 VAL A C 1
ATOM 858 O O . VAL A 1 109 ? -8.871 -1.196 -3.535 1.00 95.56 109 VAL A O 1
ATOM 861 N N . THR A 1 110 ? -8.813 -3.440 -3.546 1.00 94.25 110 THR A N 1
ATOM 862 C CA . THR A 1 110 ? -10.271 -3.631 -3.614 1.00 94.25 110 THR A CA 1
ATOM 863 C C . THR A 1 110 ? -10.985 -2.981 -2.429 1.00 94.25 110 THR A C 1
ATOM 865 O O . THR A 1 110 ? -11.963 -2.255 -2.613 1.00 94.25 110 THR A O 1
ATOM 868 N N . HIS A 1 111 ? -10.490 -3.200 -1.208 1.00 94.44 111 HIS A N 1
ATOM 869 C CA . HIS A 1 111 ? -11.073 -2.619 -0.001 1.00 94.44 111 HIS A CA 1
ATOM 870 C C . HIS A 1 111 ? -10.919 -1.101 0.042 1.00 94.44 111 HIS A C 1
ATOM 872 O O . HIS A 1 111 ? -11.851 -0.415 0.451 1.00 94.44 111 HIS A O 1
ATOM 878 N N . TYR A 1 112 ? -9.784 -0.564 -0.407 1.00 94.81 112 TYR A N 1
ATOM 879 C CA . TYR A 1 112 ? -9.597 0.881 -0.494 1.00 94.81 112 TYR A CA 1
ATOM 880 C C . TYR A 1 112 ? -10.530 1.529 -1.528 1.00 94.81 112 TYR A C 1
ATOM 882 O O . TYR A 1 112 ? -11.164 2.542 -1.237 1.00 94.81 112 TYR A O 1
ATOM 890 N N . GLU A 1 113 ? -10.662 0.940 -2.719 1.00 91.94 113 GLU A N 1
ATOM 891 C CA . GLU A 1 113 ? -11.576 1.435 -3.755 1.00 91.94 113 GLU A CA 1
ATOM 892 C C . GLU A 1 113 ? -13.042 1.374 -3.302 1.00 91.94 113 GLU A C 1
ATOM 894 O O . GLU A 1 113 ? -13.832 2.253 -3.652 1.00 91.94 113 GLU A O 1
ATOM 899 N N . ALA A 1 114 ? -13.412 0.386 -2.481 1.00 90.88 114 ALA A N 1
ATOM 900 C CA . ALA A 1 114 ? -14.749 0.290 -1.904 1.00 90.88 114 ALA A CA 1
ATOM 901 C C . ALA A 1 114 ? -15.101 1.476 -0.985 1.00 90.88 114 ALA A C 1
ATOM 903 O O . ALA A 1 114 ? -16.268 1.858 -0.946 1.00 90.88 114 ALA A O 1
ATOM 904 N N . LEU A 1 115 ? -14.119 2.104 -0.318 1.00 90.00 115 LEU A N 1
ATOM 905 C CA . LEU A 1 115 ? -14.338 3.295 0.524 1.00 90.00 115 LEU A CA 1
ATOM 906 C C . LEU A 1 115 ? -14.757 4.532 -0.280 1.00 90.00 115 LEU A C 1
ATOM 908 O O . LEU A 1 115 ? -15.335 5.464 0.269 1.00 90.00 115 LEU A O 1
ATOM 912 N N . GLN A 1 116 ? -14.440 4.563 -1.575 1.00 85.81 116 GLN A N 1
ATOM 913 C CA . GLN A 1 116 ? -14.742 5.693 -2.457 1.00 85.81 116 GLN A CA 1
ATOM 914 C C . GLN A 1 116 ? -16.041 5.500 -3.240 1.00 85.81 116 GLN A C 1
ATOM 916 O O . GLN A 1 116 ? -16.473 6.407 -3.955 1.00 85.81 116 GLN A O 1
ATOM 921 N N . ARG A 1 117 ? -16.652 4.314 -3.157 1.00 84.50 117 ARG A N 1
ATOM 922 C CA . ARG A 1 117 ? -17.923 4.055 -3.829 1.00 84.50 117 ARG A CA 1
ATOM 923 C C . ARG A 1 117 ? -19.028 4.850 -3.133 1.00 84.50 117 ARG A C 1
ATOM 925 O O . A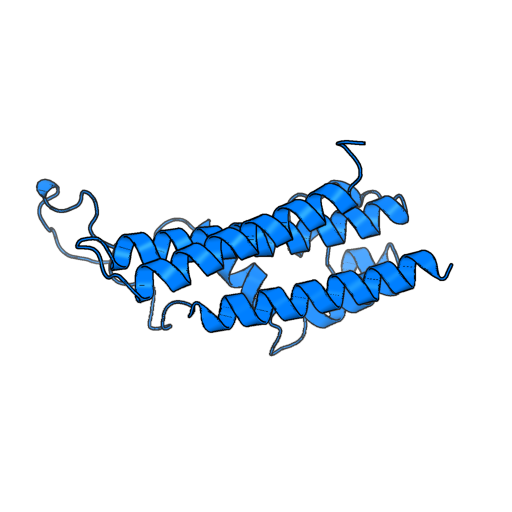RG A 1 117 ? -19.002 4.984 -1.910 1.00 84.50 117 ARG A O 1
ATOM 932 N N . PRO A 1 118 ? -20.002 5.380 -3.892 1.00 76.81 118 PRO A N 1
ATOM 933 C CA . PRO A 1 118 ? -21.149 6.032 -3.285 1.00 76.81 118 PRO A CA 1
ATOM 934 C C . PRO A 1 118 ? -21.850 5.048 -2.348 1.00 76.81 118 PRO A C 1
ATOM 936 O O . PRO A 1 118 ? -21.984 3.865 -2.675 1.00 76.81 118 PRO A O 1
ATOM 939 N N . VAL A 1 119 ? -22.310 5.553 -1.202 1.00 69.12 119 VAL A N 1
ATOM 940 C CA . VAL A 1 119 ? -23.181 4.790 -0.307 1.00 69.12 119 VAL A CA 1
ATOM 941 C C . VAL A 1 119 ? -24.401 4.390 -1.124 1.00 69.12 119 VAL A C 1
ATOM 943 O O . VAL A 1 119 ? -25.132 5.252 -1.621 1.00 69.12 119 VAL A O 1
ATOM 946 N N . GLN A 1 120 ? -24.590 3.089 -1.322 1.00 61.09 120 GLN A N 1
ATOM 947 C CA . GLN A 1 120 ? -25.798 2.617 -1.976 1.00 61.09 120 GLN A CA 1
ATOM 948 C C . GLN A 1 120 ? -26.961 2.844 -1.010 1.00 61.09 120 GLN A C 1
ATOM 950 O O . GLN A 1 120 ? -26.825 2.525 0.173 1.00 61.09 120 GLN A O 1
ATOM 955 N N . PRO A 1 121 ? -28.080 3.431 -1.465 1.00 49.81 121 PRO A N 1
ATOM 956 C CA . PRO A 1 121 ? -29.243 3.582 -0.612 1.00 49.81 121 PRO A CA 1
ATOM 957 C C . PRO A 1 121 ? -29.709 2.184 -0.209 1.00 49.81 121 PRO A C 1
ATOM 959 O O . PRO A 1 121 ? -30.227 1.435 -1.038 1.00 49.81 121 PRO A O 1
ATOM 962 N N . SER A 1 122 ? -29.505 1.824 1.059 1.00 48.81 122 SER A N 1
ATOM 963 C CA . SER A 1 122 ? -30.159 0.654 1.621 1.00 48.81 122 SER A CA 1
ATOM 964 C C . SER A 1 122 ? -31.660 0.912 1.588 1.00 48.81 122 SER A C 1
ATOM 966 O O . SER A 1 122 ? -32.134 2.027 1.836 1.00 48.81 122 SER A O 1
ATOM 968 N N . ALA A 1 123 ? -32.430 -0.108 1.229 1.00 45.62 123 ALA A N 1
ATOM 969 C CA . ALA A 1 123 ? -33.882 -0.059 1.269 1.00 45.62 123 ALA A CA 1
ATOM 970 C C . ALA A 1 123 ? -34.359 -0.106 2.733 1.00 45.62 123 ALA A C 1
ATOM 972 O O . ALA A 1 123 ? -35.058 -1.029 3.136 1.00 45.62 123 ALA A O 1
ATOM 973 N N . LEU A 1 124 ? -33.961 0.865 3.559 1.00 46.19 124 LEU A N 1
ATOM 974 C CA . LEU A 1 124 ? -34.380 0.952 4.949 1.00 46.19 124 LEU A CA 1
ATOM 975 C C . LEU A 1 124 ? -35.460 2.017 5.112 1.00 46.19 124 LEU A C 1
ATOM 977 O O . LEU A 1 124 ? -35.337 3.177 4.718 1.00 46.19 124 LEU A O 1
ATOM 981 N N . ASN A 1 125 ? -36.565 1.534 5.672 1.00 48.09 125 ASN A N 1
ATOM 982 C CA . ASN A 1 125 ? -37.771 2.259 6.015 1.00 48.09 125 ASN A CA 1
ATOM 983 C C . ASN A 1 125 ? -37.480 3.573 6.746 1.00 48.09 125 ASN A C 1
ATOM 985 O O . ASN A 1 125 ? -36.526 3.686 7.509 1.00 48.09 125 ASN A O 1
ATOM 989 N N . LYS A 1 126 ? -38.383 4.536 6.534 1.00 44.25 126 LYS A N 1
ATOM 990 C CA . LYS A 1 126 ? -38.469 5.845 7.193 1.00 44.25 126 LYS A CA 1
ATOM 991 C C . LYS A 1 126 ? -38.144 5.754 8.694 1.00 44.25 126 LYS A C 1
ATOM 993 O O . LYS A 1 126 ? -39.027 5.463 9.495 1.00 44.25 126 LYS A O 1
ATOM 998 N N . ILE A 1 127 ? -36.901 6.040 9.068 1.00 51.72 127 ILE A N 1
ATOM 999 C CA . ILE A 1 127 ? -36.503 6.303 10.452 1.00 51.72 127 ILE A CA 1
ATOM 1000 C C . ILE A 1 127 ? -36.113 7.777 10.549 1.00 51.72 127 ILE A C 1
ATOM 1002 O O . ILE A 1 127 ? -35.453 8.319 9.662 1.00 51.72 127 ILE A O 1
ATOM 1006 N N . ASP A 1 128 ? -36.584 8.399 11.626 1.00 47.91 128 ASP A N 1
ATOM 1007 C CA . ASP A 1 128 ? -36.537 9.826 11.932 1.00 47.91 128 ASP A CA 1
ATOM 1008 C C . ASP A 1 128 ? -35.128 10.442 11.722 1.00 47.91 128 ASP A C 1
ATOM 1010 O O . ASP A 1 128 ? -34.155 9.968 12.325 1.00 47.91 128 ASP A O 1
ATOM 1014 N N . PRO A 1 129 ? -34.979 11.489 10.883 1.00 53.88 129 PRO A N 1
ATOM 1015 C CA . PRO A 1 129 ? -33.684 12.085 10.530 1.00 53.88 129 PRO A CA 1
ATOM 1016 C C . PRO A 1 129 ? -32.903 12.666 11.720 1.00 53.88 129 PRO A C 1
ATOM 1018 O O . PRO A 1 129 ? -31.692 12.851 11.620 1.00 53.88 129 PRO A O 1
ATOM 1021 N N . ALA A 1 130 ? -33.553 12.912 12.862 1.00 54.16 130 ALA A N 1
ATOM 1022 C CA . ALA A 1 130 ? -32.893 13.408 14.072 1.00 54.16 130 ALA A CA 1
ATOM 1023 C C . ALA A 1 130 ? -31.983 12.368 14.764 1.00 54.16 130 ALA A C 1
ATOM 1025 O O . ALA A 1 130 ? -31.109 12.745 15.543 1.00 54.16 130 ALA A O 1
ATOM 1026 N N . VAL A 1 131 ? -32.149 11.070 14.474 1.00 52.31 131 VAL A N 1
ATOM 1027 C CA . VAL A 1 131 ? -31.347 9.977 15.066 1.00 52.31 131 VAL A CA 1
ATOM 1028 C C . VAL A 1 131 ? -30.116 9.629 14.204 1.00 52.31 131 VAL A C 1
ATOM 1030 O O . VAL A 1 131 ? -29.218 8.914 14.644 1.00 52.31 131 VAL A O 1
ATOM 1033 N N . GLN A 1 132 ? -30.009 10.175 12.988 1.00 50.28 132 GLN A N 1
ATOM 1034 C CA . GLN A 1 132 ? -29.012 9.770 11.988 1.00 50.28 132 GLN A CA 1
ATOM 1035 C C . GLN A 1 132 ? -27.696 10.571 11.998 1.00 50.28 132 GLN A C 1
ATOM 1037 O O . GLN A 1 132 ? -27.046 10.666 10.963 1.00 50.28 132 GLN A O 1
ATOM 1042 N N . LEU A 1 133 ? -27.252 11.160 13.116 1.00 49.34 133 LEU A N 1
ATOM 1043 C CA . LEU A 1 133 ? -26.017 11.964 13.051 1.00 49.34 133 LEU A CA 1
ATOM 1044 C C . LEU A 1 133 ? -24.711 11.149 13.074 1.00 49.34 133 LEU A C 1
ATOM 1046 O O . LEU A 1 133 ? -23.712 11.630 12.555 1.00 49.34 133 LEU A O 1
ATOM 1050 N N . ILE A 1 134 ? -24.693 9.929 13.626 1.00 53.38 134 ILE A N 1
ATOM 1051 C CA . ILE A 1 134 ? -23.540 8.995 13.567 1.00 53.38 134 ILE A CA 1
ATOM 1052 C C . ILE A 1 134 ? -24.054 7.538 13.596 1.00 53.38 134 ILE A C 1
ATOM 1054 O O . ILE A 1 134 ? -23.499 6.650 14.241 1.00 53.38 134 ILE A O 1
ATOM 1058 N N . GLY A 1 135 ? -25.202 7.289 12.964 1.00 43.28 135 GLY A N 1
ATOM 1059 C CA . GLY A 1 135 ? -25.770 5.951 12.845 1.00 43.28 135 GLY A CA 1
ATOM 1060 C C . GLY A 1 135 ? -25.240 5.306 11.579 1.00 43.28 135 GLY A C 1
ATOM 1061 O O . GLY A 1 135 ? -25.588 5.755 10.492 1.00 43.28 135 GLY A O 1
ATOM 1062 N N . ARG A 1 136 ? -24.384 4.287 11.723 1.00 48.84 136 ARG A N 1
ATOM 1063 C CA . ARG A 1 136 ? -23.935 3.411 10.629 1.00 48.84 136 ARG A CA 1
ATOM 1064 C C . ARG A 1 136 ? -25.114 3.146 9.691 1.00 48.84 136 ARG A C 1
ATOM 1066 O O . ARG A 1 136 ? -26.134 2.634 10.146 1.00 48.84 136 ARG A O 1
ATOM 1073 N N . SER A 1 137 ? -24.961 3.461 8.407 1.00 44.88 137 SER A N 1
ATOM 1074 C CA . SER A 1 137 ? -25.783 2.858 7.364 1.00 44.88 137 SER A CA 1
ATOM 1075 C C . SER A 1 137 ? -25.550 1.352 7.456 1.00 44.88 137 SER A C 1
ATOM 1077 O O . SER A 1 137 ? -24.506 0.839 7.053 1.00 44.88 137 SER A O 1
ATOM 1079 N N . SER A 1 138 ? -26.464 0.667 8.135 1.00 42.09 138 SER A N 1
ATOM 1080 C CA . SER A 1 138 ? -26.524 -0.783 8.176 1.00 42.09 138 SER A CA 1
ATOM 1081 C C . SER A 1 138 ? -26.738 -1.287 6.755 1.00 42.09 138 SER A C 1
ATOM 1083 O O . SER A 1 138 ? -27.554 -0.715 6.033 1.00 42.09 138 SER A O 1
ATOM 1085 N N . GLU A 1 139 ? -26.025 -2.363 6.421 1.00 46.28 139 GLU A N 1
ATOM 1086 C CA . GLU A 1 139 ? -26.134 -3.154 5.185 1.00 46.28 139 GLU A CA 1
ATOM 1087 C C . GLU A 1 139 ? -25.217 -2.707 4.039 1.00 46.28 139 GLU A C 1
ATOM 1089 O O . GLU A 1 139 ? -25.652 -2.338 2.953 1.00 46.28 139 GLU A O 1
ATOM 1094 N N . GLN A 1 140 ? -23.908 -2.844 4.263 1.00 41.53 140 GLN A N 1
ATOM 1095 C CA . GLN A 1 140 ? -23.020 -3.312 3.201 1.00 41.53 140 GLN A CA 1
ATOM 1096 C C . GLN A 1 140 ? -22.782 -4.805 3.481 1.00 41.53 140 GLN A C 1
ATOM 1098 O O . GLN A 1 140 ? -22.273 -5.150 4.545 1.00 41.53 140 GLN A O 1
ATOM 1103 N N . GLU A 1 141 ? -23.293 -5.647 2.584 1.00 39.66 141 GLU A N 1
ATOM 1104 C CA . GLU A 1 141 ? -23.425 -7.114 2.636 1.00 39.66 141 GLU A CA 1
ATOM 1105 C C . GLU A 1 141 ? -22.317 -7.868 3.406 1.00 39.66 141 GLU A C 1
ATOM 1107 O O . GLU A 1 141 ? -21.143 -7.740 3.070 1.00 39.66 141 GLU A O 1
ATOM 1112 N N . ASP A 1 142 ? -22.747 -8.653 4.411 1.00 40.56 142 ASP A N 1
ATOM 1113 C CA . ASP A 1 142 ? -22.235 -9.889 5.061 1.00 40.56 142 ASP A CA 1
ATOM 1114 C C . ASP A 1 142 ? -20.732 -10.239 5.176 1.00 40.56 142 ASP A C 1
ATOM 1116 O O . ASP A 1 142 ? -20.389 -11.255 5.787 1.00 40.56 142 ASP A O 1
ATOM 1120 N N . ALA A 1 143 ? -19.798 -9.429 4.690 1.00 55.72 143 ALA A N 1
ATOM 1121 C CA . ALA A 1 143 ? -18.384 -9.623 4.970 1.00 55.72 143 ALA A CA 1
ATOM 1122 C C . ALA A 1 143 ? -18.044 -8.984 6.321 1.00 55.72 143 ALA A C 1
ATOM 1124 O O . ALA A 1 143 ? -18.232 -7.781 6.525 1.00 55.72 143 ALA A O 1
ATOM 1125 N N . ALA A 1 144 ? -17.516 -9.786 7.249 1.00 67.31 144 ALA A N 1
ATOM 1126 C CA . ALA A 1 144 ? -16.973 -9.263 8.494 1.00 67.31 144 ALA A CA 1
ATOM 1127 C C . ALA A 1 144 ? -15.985 -8.120 8.182 1.00 67.31 144 ALA A C 1
ATOM 1129 O O . ALA A 1 144 ? -15.144 -8.262 7.286 1.00 67.31 144 ALA A O 1
ATOM 1130 N N . PRO A 1 145 ? -16.082 -6.972 8.876 1.00 82.69 145 PRO A N 1
ATOM 1131 C CA . PRO A 1 145 ? -15.193 -5.854 8.611 1.00 82.69 145 PRO A CA 1
ATOM 1132 C C . PRO A 1 145 ? -13.745 -6.285 8.861 1.00 82.69 145 PRO A C 1
ATOM 1134 O O . PRO A 1 145 ? -13.480 -7.021 9.811 1.00 82.69 145 PRO A O 1
ATOM 1137 N N . LEU A 1 146 ? -12.811 -5.813 8.025 1.00 91.75 146 LEU A N 1
ATOM 1138 C CA . LEU A 1 146 ? -11.401 -6.210 8.108 1.00 91.75 146 LEU A CA 1
ATOM 1139 C C . LEU A 1 146 ? -10.865 -6.086 9.538 1.00 91.75 146 LEU A C 1
ATOM 1141 O O . LEU A 1 146 ? -11.005 -5.038 10.178 1.00 91.75 146 LEU A O 1
ATOM 1145 N N . ALA A 1 147 ? -10.242 -7.152 10.025 1.00 95.00 147 ALA A N 1
ATOM 1146 C CA . ALA A 1 147 ? -9.617 -7.166 11.336 1.00 95.00 147 ALA A CA 1
ATOM 1147 C C . ALA A 1 147 ? -8.320 -6.340 11.335 1.00 95.00 147 ALA A C 1
ATOM 1149 O O . ALA A 1 147 ? -7.645 -6.196 10.306 1.00 95.00 147 ALA A O 1
ATOM 1150 N N . ARG A 1 148 ? -7.950 -5.806 12.503 1.00 97.00 148 ARG A N 1
ATOM 1151 C CA . ARG A 1 148 ? -6.693 -5.067 12.695 1.00 97.00 148 ARG A CA 1
ATOM 1152 C C . ARG A 1 148 ? -5.485 -5.953 12.390 1.00 97.00 148 ARG A C 1
ATOM 1154 O O . ARG A 1 148 ? -4.483 -5.481 11.849 1.00 97.00 148 ARG A O 1
ATOM 1161 N N . GLU A 1 149 ? -5.590 -7.234 12.723 1.00 97.81 149 GLU A N 1
ATOM 1162 C CA . GLU A 1 149 ? -4.588 -8.271 12.493 1.00 97.81 149 GLU A CA 1
ATOM 1163 C C . GLU A 1 149 ? -4.317 -8.426 10.996 1.00 97.81 149 GLU A C 1
ATOM 1165 O O . GLU A 1 149 ? -3.165 -8.332 10.585 1.00 97.81 149 GLU A O 1
ATOM 1170 N N . THR A 1 150 ? -5.361 -8.504 10.166 1.00 97.81 150 THR A N 1
ATOM 1171 C CA . THR A 1 150 ? -5.227 -8.596 8.704 1.00 97.81 150 THR A CA 1
ATOM 1172 C C . THR A 1 150 ? -4.494 -7.388 8.118 1.00 97.81 150 THR A C 1
ATOM 1174 O O . THR A 1 150 ? -3.587 -7.538 7.303 1.00 97.81 150 THR A O 1
ATOM 1177 N N . LEU A 1 151 ? -4.817 -6.167 8.561 1.00 98.06 151 LEU A N 1
ATOM 1178 C CA . LEU A 1 151 ? -4.091 -4.974 8.102 1.00 98.06 151 LEU A CA 1
ATOM 1179 C C . LEU A 1 151 ? -2.647 -4.926 8.624 1.00 98.06 1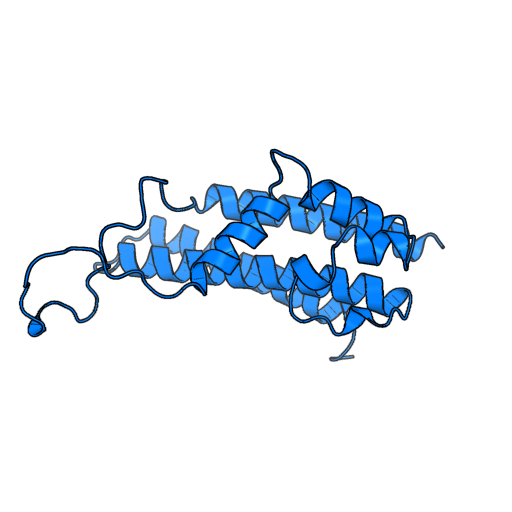51 LEU A C 1
ATOM 1181 O O . LEU A 1 151 ? -1.760 -4.405 7.945 1.00 98.06 151 LEU A O 1
ATOM 1185 N N . SER A 1 152 ? -2.396 -5.474 9.814 1.00 98.44 152 SER A N 1
ATOM 1186 C CA . SER A 1 152 ? -1.043 -5.627 10.361 1.00 98.44 152 SER A CA 1
ATOM 1187 C C . SER A 1 152 ? -0.214 -6.615 9.535 1.00 98.44 152 SER A C 1
ATOM 1189 O O . SER A 1 152 ? 0.948 -6.333 9.241 1.00 98.44 152 SER A O 1
ATOM 1191 N N . GLU A 1 153 ? -0.817 -7.722 9.104 1.00 98.50 153 GLU A N 1
ATOM 1192 C CA . GLU A 1 153 ? -0.204 -8.712 8.215 1.00 98.50 153 GLU A CA 1
ATOM 1193 C C . GLU A 1 153 ? 0.117 -8.110 6.845 1.00 98.50 153 GLU A C 1
ATOM 1195 O O . GLU A 1 153 ? 1.256 -8.206 6.385 1.00 98.50 153 GLU A O 1
ATOM 1200 N N . TRP A 1 154 ? -0.835 -7.404 6.225 1.00 98.56 154 TRP A N 1
ATOM 1201 C CA . TRP A 1 154 ? -0.607 -6.720 4.946 1.00 98.56 154 TRP A CA 1
ATOM 1202 C C . TRP A 1 154 ? 0.486 -5.658 5.049 1.00 98.56 154 TRP A C 1
ATOM 1204 O O . TRP A 1 154 ? 1.280 -5.489 4.125 1.00 98.56 154 TRP A O 1
ATOM 1214 N N . ARG A 1 155 ? 0.577 -4.955 6.185 1.00 98.50 155 ARG A N 1
ATOM 1215 C CA . ARG A 1 155 ? 1.672 -4.013 6.435 1.00 98.50 155 ARG A CA 1
ATOM 1216 C C . ARG A 1 155 ? 3.027 -4.714 6.450 1.00 98.50 155 ARG A C 1
ATOM 1218 O O . ARG A 1 155 ? 3.979 -4.176 5.890 1.00 98.50 155 ARG A O 1
ATOM 1225 N N . GLU A 1 156 ? 3.139 -5.872 7.095 1.00 98.56 156 GLU A N 1
ATOM 1226 C CA . GLU A 1 156 ? 4.404 -6.609 7.122 1.00 98.56 156 GLU A CA 1
ATOM 1227 C C . GLU A 1 156 ? 4.749 -7.159 5.734 1.00 98.56 156 GLU A C 1
ATOM 1229 O O . GLU A 1 156 ? 5.876 -6.983 5.279 1.00 98.56 156 GLU A O 1
ATOM 1234 N N . GLN A 1 157 ? 3.777 -7.711 5.005 1.00 98.50 157 GLN A N 1
ATOM 1235 C CA . GLN A 1 157 ? 3.973 -8.164 3.623 1.00 98.50 157 GLN A CA 1
ATOM 1236 C C . GLN A 1 157 ? 4.440 -7.024 2.706 1.00 98.50 157 GLN A C 1
ATOM 1238 O O . GLN A 1 157 ? 5.406 -7.190 1.960 1.00 98.50 157 GLN A O 1
ATOM 1243 N N . LEU A 1 158 ? 3.828 -5.839 2.815 1.00 98.44 158 LEU A N 1
ATOM 1244 C CA . LEU A 1 158 ? 4.248 -4.656 2.067 1.00 98.44 158 LEU A CA 1
ATOM 1245 C C . LEU A 1 158 ? 5.654 -4.194 2.466 1.00 98.44 158 LEU A C 1
ATOM 1247 O O . LEU A 1 158 ? 6.442 -3.820 1.605 1.00 98.44 158 LEU A O 1
ATOM 1251 N N . LYS A 1 159 ? 6.005 -4.241 3.754 1.00 98.25 159 LYS A N 1
ATOM 1252 C CA . LYS A 1 159 ? 7.357 -3.907 4.219 1.00 98.25 159 LYS A CA 1
ATOM 1253 C C . LYS A 1 159 ? 8.407 -4.844 3.614 1.00 98.25 159 LYS A C 1
ATOM 1255 O O . LYS A 1 159 ? 9.422 -4.356 3.123 1.00 98.25 159 LYS A O 1
ATOM 1260 N N . GLN A 1 160 ? 8.156 -6.153 3.627 1.00 98.12 160 GLN A N 1
ATOM 1261 C CA . GLN A 1 160 ? 9.061 -7.147 3.042 1.00 98.12 160 GLN A CA 1
ATOM 1262 C C . GLN A 1 160 ? 9.202 -6.955 1.528 1.00 98.12 160 GLN A C 1
ATOM 1264 O O . GLN A 1 160 ? 10.310 -6.997 1.002 1.00 98.12 160 GLN A O 1
ATOM 1269 N N . LEU A 1 161 ? 8.094 -6.666 0.841 1.00 97.75 161 LEU A N 1
ATOM 1270 C CA . LEU A 1 161 ? 8.099 -6.337 -0.582 1.00 97.75 161 LEU A CA 1
ATOM 1271 C C . LEU A 1 161 ? 8.928 -5.076 -0.874 1.00 97.75 161 LEU A C 1
ATOM 1273 O O . LEU A 1 161 ? 9.778 -5.103 -1.754 1.00 97.75 161 LE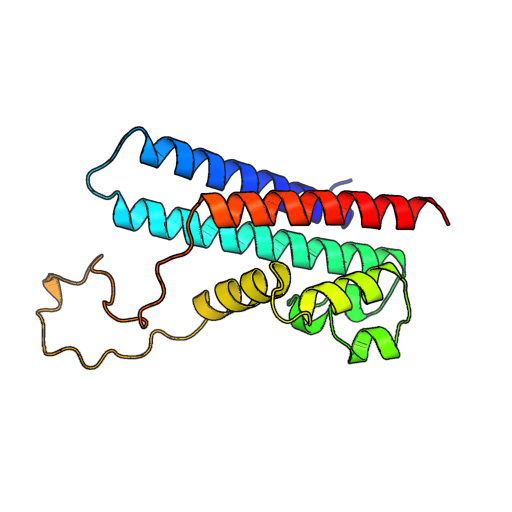U A O 1
ATOM 1277 N N . ILE A 1 162 ? 8.740 -3.992 -0.112 1.00 97.00 162 ILE A N 1
ATOM 1278 C CA . ILE A 1 162 ? 9.520 -2.750 -0.268 1.00 97.00 162 ILE A CA 1
ATOM 1279 C C . ILE A 1 162 ? 11.021 -3.022 -0.119 1.00 97.00 162 ILE A C 1
ATOM 1281 O O . ILE A 1 162 ? 11.810 -2.502 -0.903 1.00 97.00 162 ILE A O 1
ATOM 1285 N N . MET A 1 163 ? 11.417 -3.800 0.894 1.00 95.62 163 MET A N 1
ATOM 1286 C CA . MET A 1 163 ? 12.825 -4.131 1.128 1.00 95.62 163 MET A CA 1
ATOM 1287 C C . MET A 1 163 ? 13.406 -4.917 -0.048 1.00 95.62 163 MET A C 1
ATOM 1289 O O . MET A 1 163 ? 14.391 -4.472 -0.629 1.00 95.62 163 MET A O 1
ATOM 1293 N N . ARG A 1 164 ? 12.736 -6.001 -0.459 1.00 95.19 164 ARG A N 1
ATOM 1294 C CA . ARG A 1 164 ? 13.169 -6.847 -1.578 1.00 95.19 164 ARG A CA 1
ATOM 1295 C C . ARG A 1 164 ? 13.288 -6.070 -2.891 1.00 95.19 164 ARG A C 1
ATOM 1297 O O . ARG A 1 164 ? 14.301 -6.176 -3.571 1.00 95.19 164 ARG A O 1
ATOM 1304 N N . LEU A 1 165 ? 12.289 -5.257 -3.238 1.00 95.00 165 LEU A N 1
ATOM 1305 C CA . LEU A 1 165 ? 12.328 -4.482 -4.483 1.00 95.00 165 LEU A CA 1
ATOM 1306 C C . LEU A 1 165 ? 13.444 -3.431 -4.460 1.00 95.00 165 LEU A C 1
ATOM 1308 O O . LEU A 1 165 ? 14.120 -3.240 -5.461 1.00 95.00 165 LEU A O 1
ATOM 1312 N N . ARG A 1 166 ? 13.689 -2.770 -3.321 1.00 93.94 166 ARG A N 1
ATOM 1313 C CA . ARG A 1 166 ? 14.790 -1.798 -3.192 1.00 93.94 166 ARG A CA 1
ATOM 1314 C C . ARG A 1 166 ? 16.170 -2.436 -3.229 1.00 93.94 166 ARG A C 1
ATOM 1316 O O . ARG A 1 166 ? 17.101 -1.791 -3.698 1.00 93.94 166 ARG A O 1
ATOM 1323 N N . GLU A 1 167 ? 16.315 -3.647 -2.701 1.00 91.75 167 GLU A N 1
ATOM 1324 C CA . GLU A 1 167 ? 17.539 -4.434 -2.867 1.00 91.75 167 GLU A CA 1
ATOM 1325 C C . GLU A 1 167 ? 17.792 -4.664 -4.357 1.00 91.75 167 GLU A C 1
ATOM 1327 O O . GLU A 1 167 ? 18.849 -4.267 -4.840 1.00 91.75 167 GLU A O 1
ATOM 1332 N N . GLY A 1 168 ? 16.773 -5.122 -5.095 1.00 86.50 168 GLY A N 1
ATOM 1333 C CA . GLY A 1 168 ? 16.823 -5.243 -6.554 1.00 86.50 168 GLY A CA 1
ATOM 1334 C C . GLY A 1 168 ? 17.278 -3.955 -7.245 1.00 86.50 168 GLY A C 1
ATOM 1335 O O . GLY A 1 168 ? 18.237 -3.983 -8.001 1.00 86.50 168 GLY A O 1
ATOM 1336 N N . LEU A 1 169 ? 16.698 -2.797 -6.909 1.00 87.00 169 LEU A N 1
ATOM 1337 C CA . LEU A 1 169 ? 17.081 -1.504 -7.507 1.00 87.00 169 LEU A CA 1
ATOM 1338 C C . LEU A 1 169 ? 18.535 -1.065 -7.228 1.00 87.00 169 LEU A C 1
ATOM 1340 O O . LEU A 1 169 ? 19.056 -0.215 -7.950 1.00 87.00 169 LEU A O 1
ATOM 1344 N N . ASN A 1 170 ? 19.177 -1.577 -6.176 1.00 80.50 170 ASN A N 1
ATOM 1345 C CA . ASN A 1 170 ? 20.556 -1.224 -5.817 1.00 80.50 170 ASN A CA 1
ATOM 1346 C C . ASN A 1 170 ? 21.601 -2.196 -6.390 1.00 80.50 170 ASN A C 1
ATOM 1348 O O . ASN A 1 170 ? 22.793 -1.902 -6.318 1.00 80.50 170 ASN A O 1
ATOM 1352 N N . GLU A 1 171 ? 21.182 -3.353 -6.905 1.00 62.72 171 GLU A N 1
ATOM 1353 C CA . GLU A 1 171 ? 22.079 -4.383 -7.443 1.00 62.72 171 GLU A CA 1
ATOM 1354 C C . GLU A 1 171 ? 22.508 -4.135 -8.905 1.00 62.72 171 GLU A C 1
ATOM 1356 O O . GLU A 1 171 ? 23.373 -4.858 -9.406 1.00 62.72 171 GLU A O 1
ATOM 1361 N N . TRP A 1 172 ? 21.966 -3.103 -9.568 1.00 51.66 172 TRP A N 1
ATOM 1362 C CA . TRP A 1 172 ? 22.218 -2.769 -10.981 1.00 51.66 172 TRP A CA 1
ATOM 1363 C C . TRP A 1 172 ? 22.930 -1.430 -11.190 1.00 51.66 172 TRP A C 1
ATOM 1365 O O . TRP A 1 172 ? 22.635 -0.458 -10.457 1.00 51.66 172 TRP A O 1
#